Protein AF-A0A2P1H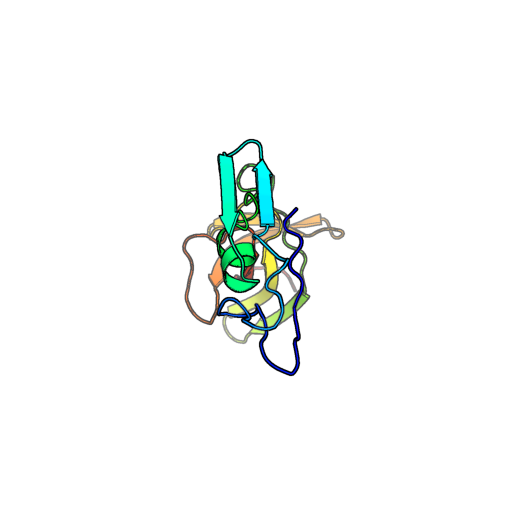6E0-F1 (afdb_monomer_lite)

Radius of gyration: 22.31 Å; chains: 1; bounding box: 43×25×64 Å

Foldseek 3Di:
DWDADADPVVGDQAPDHDPVCPVDPWTWDDDPVGIDTDHHPVSVVVPDDDDDFQAVDDWDWDFPDWDQDPPQGIKTKTFTAHHKDAAQDWDADPDVRDIWGWHFKDAPRDTDRMDTGGGIIIIGTPPDD

Sequence (129 aa):
VPFVPISGWNGDNMLEPSTNMPWYKGW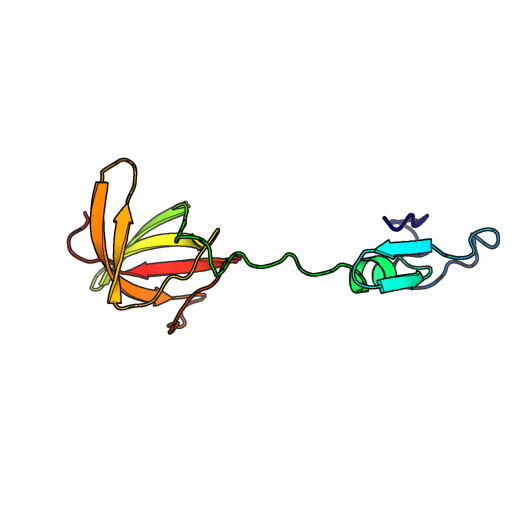YIERKSGKADGKTLLQALDVMEPPSRPLDKPLRLPLQDVYKIGGIGTVPVGRVETGIIKPGMVVTFAPCNLTTEVKSVEMHHEALSEAYPGDNVGFHVKNVS

pLDDT: mean 94.04, std 5.17, range [65.19, 98.31]

Organism: NCBI:txid2116714

InterPro domains:
  IPR004161 Translation elongation factor EFTu-like, domain 2 [PF03144] (73-127)
  IPR009000 Translation protein, beta-barrel domain superfamily [SSF50447] (50-128)
  IPR027417 P-loop containing nucleoside triphosphate hydrolase [G3DSA:3.40.50.300] (1-51)
  IPR050100 Translation factor GTPase superfamily members [PTHR23115] (1-129)

Secondary structure (DSSP, 8-state):
-------TTT-TTTSS--TT-TT---EEEEETTEEEEESSHHHHHHTPPPPPP-TTSPPB--EEEEEEETTTEEEEEEE--BS-B-TT-EEEETTTTEEEEEEEEEETTEE-S-B-TT-EEEEEESS--

Structure (mmCIF, N/CA/C/O backbone):
data_AF-A0A2P1H6E0-F1
#
_entry.id   AF-A0A2P1H6E0-F1
#
loop_
_atom_site.group_PDB
_atom_site.id
_atom_site.type_symbol
_atom_site.label_atom_id
_atom_site.label_alt_id
_atom_site.label_comp_id
_atom_site.label_asym_id
_atom_site.label_entity_id
_atom_site.label_seq_id
_atom_site.pdbx_PDB_ins_code
_atom_site.Cartn_x
_atom_site.Cartn_y
_atom_site.Cartn_z
_atom_site.occupancy
_atom_site.B_iso_or_equiv
_atom_site.auth_seq_id
_atom_site.auth_comp_id
_atom_site.auth_asym_id
_atom_site.auth_atom_id
_atom_site.pdbx_PDB_model_num
ATOM 1 N N . VAL A 1 1 ? -0.937 -3.114 -22.723 1.00 88.81 1 VAL A N 1
ATOM 2 C CA . VAL A 1 1 ? 0.036 -3.760 -21.807 1.00 88.81 1 VAL A CA 1
ATOM 3 C C . VAL A 1 1 ? 1.371 -3.794 -22.532 1.00 88.81 1 VAL A C 1
ATOM 5 O O . VAL A 1 1 ? 1.340 -4.150 -23.706 1.00 88.81 1 VAL A O 1
ATOM 8 N N . PRO A 1 2 ? 2.483 -3.347 -21.924 1.00 93.88 2 PRO A N 1
ATOM 9 C CA . PRO A 1 2 ? 3.785 -3.367 -22.585 1.00 93.88 2 PRO A CA 1
ATOM 10 C C . PRO A 1 2 ? 4.302 -4.809 -22.676 1.00 93.88 2 PRO A C 1
ATOM 12 O O . PRO A 1 2 ? 4.204 -5.563 -21.711 1.00 93.88 2 PRO A O 1
ATOM 15 N N . PHE A 1 3 ? 4.845 -5.190 -23.831 1.00 96.50 3 PHE A N 1
ATOM 16 C CA . PHE A 1 3 ? 5.508 -6.479 -24.035 1.00 96.50 3 PHE A CA 1
ATOM 17 C C . PHE A 1 3 ? 6.998 -6.222 -24.241 1.00 96.50 3 PHE A C 1
ATOM 19 O O . PHE A 1 3 ? 7.380 -5.622 -25.243 1.00 96.50 3 PHE A O 1
ATOM 26 N N . VAL A 1 4 ? 7.824 -6.656 -23.287 1.00 97.81 4 VAL A N 1
ATOM 27 C CA . VAL A 1 4 ? 9.269 -6.394 -23.282 1.00 97.81 4 VAL A CA 1
ATOM 28 C C . VAL A 1 4 ? 10.022 -7.724 -23.354 1.00 97.81 4 VAL A C 1
ATOM 30 O O . VAL A 1 4 ? 9.947 -8.501 -22.402 1.00 97.81 4 VAL A O 1
ATOM 33 N N . PRO A 1 5 ? 10.738 -8.031 -24.451 1.00 97.94 5 PRO A N 1
ATOM 34 C CA . PRO A 1 5 ? 11.638 -9.175 -24.481 1.00 97.94 5 PRO A CA 1
ATOM 35 C C . PRO A 1 5 ? 12.871 -8.856 -23.627 1.00 97.94 5 PRO A C 1
ATOM 37 O O . PRO A 1 5 ? 13.534 -7.846 -23.868 1.00 97.94 5 PRO A O 1
ATOM 40 N N . ILE A 1 6 ? 13.166 -9.698 -22.634 1.00 98.31 6 ILE A N 1
ATOM 41 C CA . ILE A 1 6 ? 14.263 -9.497 -21.675 1.00 98.31 6 ILE A CA 1
ATOM 42 C C . ILE A 1 6 ? 15.139 -10.745 -21.540 1.00 98.31 6 ILE A C 1
ATOM 44 O O . ILE A 1 6 ? 14.682 -11.865 -21.772 1.00 98.31 6 ILE A O 1
ATOM 48 N N . SER A 1 7 ? 16.372 -10.552 -21.070 1.00 97.81 7 SER A N 1
ATOM 49 C CA . SER A 1 7 ? 17.163 -11.602 -20.421 1.00 97.81 7 SER A CA 1
ATOM 50 C C . SER A 1 7 ? 17.399 -11.201 -18.973 1.00 97.81 7 SER A C 1
ATOM 52 O O . SER A 1 7 ? 18.196 -10.308 -18.697 1.00 97.81 7 SER A O 1
ATOM 54 N N . GLY A 1 8 ? 16.721 -11.866 -18.034 1.00 97.00 8 GLY A N 1
ATOM 55 C CA . GLY A 1 8 ? 16.907 -11.588 -16.606 1.00 97.00 8 GLY A CA 1
ATOM 56 C C . GLY A 1 8 ? 18.321 -11.906 -16.107 1.00 97.00 8 GLY A C 1
ATOM 57 O O . GLY A 1 8 ? 18.781 -11.287 -15.157 1.00 97.00 8 GLY A O 1
ATOM 58 N N . TRP A 1 9 ? 19.022 -12.834 -16.768 1.00 97.25 9 TRP A N 1
ATOM 59 C CA . T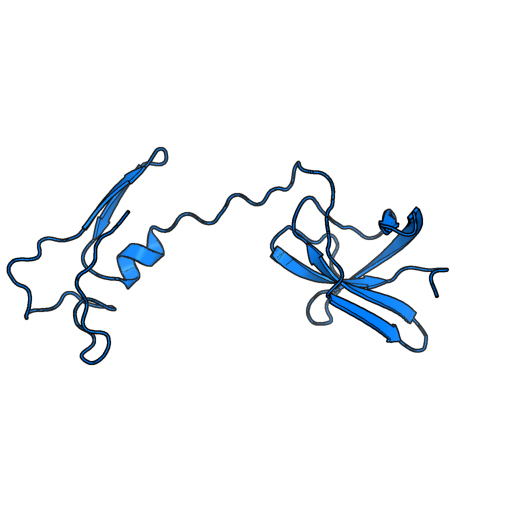RP A 1 9 ? 20.387 -13.222 -16.409 1.00 97.25 9 TRP A CA 1
ATOM 60 C C . TRP A 1 9 ? 21.441 -12.243 -16.941 1.00 97.25 9 TRP A C 1
ATOM 62 O O . TRP A 1 9 ? 22.337 -11.846 -16.205 1.00 97.25 9 TRP A O 1
ATOM 72 N N . ASN A 1 10 ? 21.328 -11.837 -18.210 1.00 97.25 10 ASN A N 1
ATOM 73 C CA . ASN A 1 10 ? 22.319 -10.962 -18.856 1.00 97.25 10 ASN A CA 1
ATOM 74 C C . ASN A 1 10 ? 21.996 -9.467 -18.717 1.00 97.25 10 ASN A C 1
ATOM 76 O O . ASN A 1 10 ? 22.832 -8.631 -19.043 1.00 97.25 10 ASN A O 1
ATOM 80 N N . GLY A 1 11 ? 20.780 -9.118 -18.290 1.00 97.38 11 GLY A N 1
ATOM 81 C CA . GLY A 1 11 ? 20.330 -7.731 -18.163 1.00 97.38 11 GLY A CA 1
ATOM 82 C C . GLY A 1 11 ? 19.762 -7.110 -19.445 1.00 97.38 11 GLY A C 1
ATOM 83 O O . GLY A 1 11 ? 19.415 -5.929 -19.438 1.00 97.38 11 GLY A O 1
ATOM 84 N N . ASP A 1 12 ? 19.624 -7.872 -20.536 1.00 98.19 12 ASP A N 1
ATOM 85 C CA . ASP A 1 12 ? 19.109 -7.360 -21.810 1.00 98.19 12 ASP A CA 1
ATOM 86 C C . ASP A 1 12 ? 17.716 -6.727 -21.646 1.00 98.19 12 ASP A C 1
ATOM 88 O O . ASP A 1 12 ? 16.791 -7.386 -21.164 1.00 98.19 12 ASP A O 1
ATOM 92 N N . ASN A 1 13 ? 17.560 -5.468 -22.082 1.00 97.50 13 ASN A N 1
ATOM 93 C CA . ASN A 1 13 ? 16.328 -4.672 -21.970 1.00 97.50 13 ASN A CA 1
ATOM 94 C C . ASN A 1 13 ? 15.789 -4.514 -20.534 1.00 97.50 13 ASN A C 1
ATOM 96 O O . ASN A 1 13 ? 14.655 -4.070 -20.369 1.00 97.50 13 ASN A O 1
ATOM 100 N N . MET A 1 14 ? 16.560 -4.831 -19.490 1.00 97.75 14 MET A N 1
ATOM 101 C CA . MET A 1 14 ? 16.117 -4.634 -18.105 1.00 97.75 14 MET A CA 1
ATOM 102 C C . MET A 1 14 ? 16.134 -3.145 -17.745 1.00 97.75 14 MET A C 1
ATOM 104 O O . MET A 1 14 ? 15.088 -2.556 -17.468 1.00 97.75 14 MET A O 1
ATOM 108 N N . LEU A 1 15 ? 17.318 -2.533 -17.816 1.00 97.19 15 LEU A N 1
ATOM 109 C CA . LEU A 1 15 ? 17.547 -1.114 -17.518 1.00 97.19 15 LEU A CA 1
ATOM 110 C C . LEU A 1 15 ? 17.882 -0.321 -18.784 1.00 97.19 15 LEU A C 1
ATOM 112 O O . LEU A 1 15 ? 17.361 0.774 -18.982 1.00 97.19 15 LEU A O 1
ATOM 116 N N . GLU A 1 16 ? 18.685 -0.916 -19.670 1.00 96.88 16 GLU A N 1
ATOM 117 C CA . GLU A 1 16 ? 19.177 -0.315 -20.910 1.00 96.88 16 GLU A CA 1
ATOM 118 C C . GLU A 1 16 ? 18.760 -1.149 -22.136 1.00 96.88 16 GLU A C 1
ATOM 120 O O . GLU A 1 16 ? 18.573 -2.366 -22.016 1.00 96.88 16 GLU A O 1
ATOM 125 N N . PRO A 1 17 ? 18.595 -0.535 -23.324 1.00 97.12 17 PRO A N 1
ATOM 126 C CA . PRO A 1 17 ? 18.288 -1.271 -24.545 1.00 97.12 17 PRO A CA 1
ATOM 127 C C . PRO A 1 17 ? 19.396 -2.263 -24.914 1.00 97.12 17 PRO A C 1
ATOM 129 O O . PRO A 1 17 ? 20.569 -1.909 -24.994 1.00 97.12 17 PRO A O 1
ATOM 132 N N . SER A 1 18 ? 19.012 -3.498 -25.213 1.00 97.62 18 SER A N 1
ATOM 133 C CA . SER A 1 18 ? 19.931 -4.540 -25.663 1.00 97.62 18 SER A CA 1
ATOM 134 C C . SER A 1 18 ? 20.379 -4.326 -27.110 1.00 97.62 18 SER A C 1
ATOM 136 O O . SER A 1 18 ? 19.568 -4.058 -28.001 1.00 97.62 18 SER A O 1
ATOM 138 N N . THR A 1 19 ? 21.666 -4.549 -27.371 1.00 97.00 19 THR A N 1
ATOM 139 C CA . THR A 1 19 ? 22.228 -4.639 -28.728 1.00 97.00 19 THR A CA 1
ATOM 140 C C . THR A 1 19 ? 21.959 -5.996 -29.392 1.00 97.00 19 THR A C 1
ATOM 142 O O . THR A 1 19 ? 22.007 -6.092 -30.617 1.00 97.00 19 THR A O 1
ATOM 145 N N . ASN A 1 20 ? 21.600 -7.027 -28.617 1.00 97.38 20 ASN A N 1
ATOM 146 C CA . ASN A 1 20 ? 21.329 -8.389 -29.099 1.00 97.38 20 ASN A CA 1
ATOM 147 C C . ASN A 1 20 ? 19.956 -8.533 -29.779 1.00 97.38 20 ASN A C 1
ATOM 149 O O . ASN A 1 20 ? 19.661 -9.561 -30.387 1.00 97.38 20 ASN A O 1
ATOM 153 N N . MET A 1 21 ? 19.100 -7.510 -29.691 1.00 96.38 21 MET A N 1
ATOM 154 C CA . MET A 1 21 ? 17.738 -7.521 -30.236 1.00 96.38 21 MET A CA 1
ATOM 155 C C . MET A 1 21 ? 17.500 -6.372 -31.234 1.00 96.38 21 MET A C 1
ATOM 157 O O . MET A 1 21 ? 16.605 -5.551 -31.027 1.00 96.38 21 MET A O 1
ATOM 161 N N . PRO A 1 22 ? 18.233 -6.305 -32.365 1.00 95.44 22 PRO A N 1
ATOM 162 C CA . PRO A 1 22 ? 18.100 -5.211 -33.340 1.00 95.44 22 PRO A CA 1
ATOM 163 C C . PRO A 1 22 ? 16.714 -5.150 -34.014 1.00 95.44 22 PRO A C 1
ATOM 165 O O . PRO A 1 22 ? 16.304 -4.106 -34.544 1.00 95.44 22 PRO A O 1
ATOM 168 N N . TRP A 1 23 ? 15.980 -6.267 -33.994 1.00 97.12 23 TRP A N 1
ATOM 169 C CA . TRP A 1 23 ? 14.609 -6.377 -34.493 1.00 97.12 23 TRP A CA 1
ATOM 170 C C . TRP A 1 23 ? 13.594 -5.667 -33.591 1.00 97.12 23 TRP A C 1
ATOM 172 O O . TRP A 1 23 ? 12.572 -5.189 -34.081 1.00 97.12 23 TRP A O 1
ATOM 182 N N . TYR A 1 24 ? 13.872 -5.550 -32.293 1.00 97.62 24 TYR A N 1
ATOM 183 C CA . TYR A 1 24 ? 12.941 -4.983 -31.332 1.00 97.62 24 TYR A CA 1
ATOM 184 C C . TYR A 1 24 ? 12.999 -3.452 -31.356 1.00 97.62 24 TYR A C 1
ATOM 186 O O . TYR A 1 24 ? 14.025 -2.829 -31.073 1.00 97.62 24 TYR A O 1
ATOM 194 N N . LYS A 1 25 ? 11.881 -2.824 -31.734 1.00 97.06 25 LYS A N 1
ATOM 195 C CA . LYS A 1 25 ? 11.788 -1.361 -31.877 1.00 97.06 25 LYS A CA 1
ATOM 196 C C . LYS A 1 25 ? 11.295 -0.651 -30.619 1.00 97.06 25 LYS A C 1
ATOM 198 O O . LYS A 1 25 ? 11.460 0.561 -30.531 1.00 97.06 25 LYS A O 1
ATOM 203 N N . GLY A 1 26 ? 10.806 -1.405 -29.642 1.00 96.75 26 GLY A N 1
ATOM 204 C CA . GLY A 1 26 ? 10.197 -0.892 -28.424 1.00 96.75 26 GLY A CA 1
ATOM 205 C C . GLY A 1 26 ? 8.783 -1.424 -28.237 1.00 96.75 26 GLY A C 1
ATOM 206 O O . GLY A 1 26 ? 8.188 -1.998 -29.152 1.00 96.75 26 GLY A O 1
ATOM 207 N N . TRP A 1 27 ? 8.264 -1.242 -27.034 1.00 97.56 27 TRP A N 1
ATOM 208 C CA . TRP A 1 27 ? 6.869 -1.443 -26.696 1.00 97.56 27 TRP A CA 1
ATOM 209 C C . TRP A 1 27 ? 6.115 -0.119 -26.856 1.00 97.56 27 TRP A C 1
ATOM 211 O O . TRP A 1 27 ? 6.680 0.961 -26.707 1.00 97.56 27 TRP A O 1
ATOM 221 N N . TYR A 1 28 ? 4.819 -0.215 -27.134 1.00 96.50 28 TYR A N 1
ATOM 222 C CA . TYR A 1 28 ? 3.893 0.913 -27.165 1.00 96.50 28 TYR A CA 1
ATOM 223 C C . TYR A 1 28 ? 2.605 0.503 -26.454 1.00 96.50 28 TYR A C 1
ATOM 225 O O . TYR A 1 28 ? 2.141 -0.634 -26.592 1.00 96.50 28 TYR A O 1
ATOM 233 N N . ILE A 1 29 ? 2.024 1.423 -25.690 1.00 94.44 29 ILE A N 1
ATOM 234 C CA . ILE A 1 29 ? 0.736 1.240 -25.028 1.00 94.44 29 ILE A CA 1
ATOM 235 C C . ILE A 1 29 ? -0.151 2.467 -25.208 1.00 94.44 29 ILE A C 1
ATOM 237 O O . ILE A 1 29 ? 0.306 3.607 -25.198 1.00 94.44 29 ILE A O 1
ATOM 241 N N . GLU A 1 30 ? -1.451 2.210 -25.300 1.00 93.44 30 GLU A N 1
ATOM 242 C CA . GLU A 1 30 ? -2.495 3.229 -25.326 1.00 93.44 30 GLU A CA 1
ATOM 243 C C . GLU A 1 30 ? -3.493 2.934 -24.207 1.00 93.44 30 GLU A C 1
ATOM 245 O O . GLU A 1 30 ? -4.014 1.820 -24.094 1.00 93.44 30 GLU A O 1
ATOM 250 N N . ARG A 1 31 ? -3.700 3.919 -23.333 1.00 88.31 31 ARG A N 1
ATOM 251 C CA . ARG A 1 31 ? -4.621 3.871 -22.194 1.00 88.31 31 ARG A CA 1
ATOM 252 C C . ARG A 1 31 ? -5.523 5.102 -22.226 1.00 88.31 31 ARG A C 1
ATOM 254 O O . ARG A 1 31 ? -5.276 6.053 -22.961 1.00 88.31 31 ARG A O 1
ATOM 261 N N . LYS A 1 32 ? -6.558 5.111 -21.382 1.00 86.00 32 LYS A N 1
ATOM 262 C CA . LYS A 1 32 ? -7.460 6.269 -21.239 1.00 86.00 32 LYS A CA 1
ATOM 263 C C . LYS A 1 32 ? -6.734 7.551 -20.805 1.00 86.00 32 LYS A C 1
ATOM 265 O O . LYS A 1 32 ? -7.195 8.638 -21.118 1.00 86.00 32 LYS A O 1
ATOM 270 N N . SER A 1 33 ? -5.632 7.410 -20.080 1.00 85.19 33 SER A N 1
ATOM 271 C CA . SER A 1 33 ? -4.803 8.487 -19.535 1.00 85.19 33 SER A CA 1
ATOM 272 C C . SER A 1 33 ? -3.733 9.012 -20.488 1.00 85.19 33 SER A C 1
ATOM 274 O O . SER A 1 33 ? -3.166 10.069 -20.228 1.00 85.19 33 SER A O 1
ATOM 276 N N . GLY A 1 34 ? -3.442 8.298 -21.579 1.00 90.12 34 GLY A N 1
ATOM 277 C CA . GLY A 1 34 ? -2.417 8.705 -22.529 1.00 90.12 34 GLY A CA 1
ATOM 278 C C . GLY A 1 34 ? -1.770 7.548 -23.281 1.00 90.12 34 GLY A C 1
ATOM 279 O O . GLY A 1 34 ? -2.111 6.372 -23.120 1.00 90.12 34 GLY A O 1
ATOM 280 N N . LYS A 1 35 ? -0.818 7.925 -24.132 1.00 94.62 35 LYS A N 1
ATOM 281 C CA . LYS A 1 35 ? 0.041 7.022 -24.901 1.00 94.62 35 LYS A CA 1
ATOM 282 C C . LYS A 1 35 ? 1.434 7.038 -24.288 1.00 94.62 35 LYS A C 1
ATOM 284 O O . LYS A 1 35 ? 1.887 8.091 -23.848 1.00 94.62 35 LYS A O 1
ATOM 289 N N . ALA A 1 36 ? 2.094 5.889 -24.275 1.00 95.44 36 ALA A N 1
ATOM 290 C CA . ALA A 1 36 ? 3.477 5.777 -23.840 1.00 95.44 36 ALA A CA 1
ATOM 291 C C . ALA A 1 36 ? 4.209 4.710 -24.653 1.00 95.44 36 ALA A C 1
ATOM 293 O O . ALA A 1 36 ? 3.614 3.711 -25.067 1.00 95.44 36 ALA A O 1
ATOM 294 N N . ASP A 1 37 ? 5.506 4.907 -24.832 1.00 96.50 37 ASP A N 1
ATOM 295 C CA . ASP A 1 37 ? 6.406 3.978 -25.496 1.00 96.50 37 ASP A CA 1
ATOM 296 C C . ASP A 1 37 ? 7.760 3.921 -24.783 1.00 96.50 37 ASP A C 1
ATOM 298 O O . ASP A 1 37 ? 8.115 4.792 -23.989 1.00 96.50 37 ASP A O 1
ATOM 302 N N . GLY A 1 38 ? 8.500 2.849 -25.041 1.00 96.81 38 GLY A N 1
ATOM 303 C CA . GLY A 1 38 ? 9.820 2.631 -24.469 1.00 96.81 38 GLY A CA 1
ATOM 304 C C . GLY A 1 38 ? 10.441 1.342 -24.981 1.00 96.81 38 GLY A C 1
ATOM 305 O O . GLY A 1 38 ? 9.887 0.649 -25.830 1.00 96.81 38 GLY A O 1
ATOM 306 N N . LYS A 1 39 ? 11.625 0.999 -24.482 1.00 97.56 39 LYS A N 1
ATOM 307 C CA . LYS A 1 39 ? 12.341 -0.226 -24.859 1.00 97.56 39 LYS A CA 1
ATOM 308 C C . LYS A 1 39 ? 12.588 -1.146 -23.678 1.00 97.56 39 LYS A C 1
ATOM 310 O O . LYS A 1 39 ? 12.567 -2.357 -23.868 1.00 97.56 39 LYS A O 1
ATOM 315 N N . THR A 1 40 ? 12.790 -0.604 -22.484 1.00 98.25 40 THR A N 1
ATOM 316 C CA . THR A 1 40 ? 13.249 -1.395 -21.339 1.00 98.25 40 THR A CA 1
ATOM 317 C C . THR A 1 40 ? 12.115 -1.750 -20.385 1.00 98.25 40 THR A C 1
ATOM 319 O O . THR A 1 40 ? 11.025 -1.169 -20.444 1.00 98.25 40 THR A O 1
ATOM 322 N N . LEU A 1 41 ? 12.365 -2.731 -19.516 1.00 97.81 41 LEU A N 1
ATOM 323 C CA . LEU A 1 41 ? 11.455 -3.126 -18.448 1.00 97.81 41 LEU A CA 1
ATOM 324 C C . LEU A 1 41 ? 11.303 -1.999 -17.427 1.00 97.81 41 LEU A C 1
ATOM 326 O O . LEU A 1 41 ? 10.186 -1.733 -17.001 1.00 97.81 41 LEU A O 1
ATOM 330 N N . LEU A 1 42 ? 12.393 -1.302 -17.087 1.00 97.50 42 LEU A N 1
ATOM 331 C CA . LEU A 1 42 ? 12.335 -0.134 -16.210 1.00 97.50 42 LEU A CA 1
ATOM 332 C C . LEU A 1 42 ? 11.379 0.929 -16.761 1.00 97.50 42 LEU A C 1
ATOM 334 O O . LEU A 1 42 ? 10.447 1.322 -16.070 1.00 97.50 42 LEU A O 1
ATOM 338 N N . GLN A 1 43 ? 11.522 1.293 -18.038 1.00 96.81 43 GLN A N 1
ATOM 339 C CA . GLN A 1 43 ? 10.612 2.248 -18.676 1.00 96.81 43 GLN A CA 1
ATOM 340 C C . GLN A 1 43 ? 9.160 1.747 -18.668 1.00 96.81 43 GLN A C 1
ATOM 342 O O . GLN A 1 43 ? 8.235 2.540 -18.524 1.00 96.81 43 GLN A O 1
ATOM 347 N N . ALA A 1 44 ? 8.938 0.436 -18.825 1.00 95.81 44 ALA A N 1
ATOM 348 C CA . ALA A 1 44 ? 7.599 -0.146 -18.760 1.00 95.81 44 ALA A CA 1
ATOM 349 C C . ALA A 1 44 ? 6.986 -0.060 -17.350 1.00 95.81 44 ALA A C 1
ATOM 351 O O . ALA A 1 44 ? 5.768 0.087 -17.232 1.00 95.81 44 ALA A O 1
ATOM 352 N N . LEU A 1 45 ? 7.810 -0.144 -16.299 1.00 95.06 45 LEU A N 1
ATOM 353 C CA . LEU A 1 45 ? 7.402 0.040 -14.906 1.00 95.06 45 LEU A CA 1
ATOM 354 C C . LEU A 1 45 ? 7.150 1.517 -14.575 1.00 95.06 45 LEU A C 1
ATOM 356 O O . LEU A 1 45 ? 6.162 1.807 -13.910 1.00 95.06 45 LEU A O 1
ATOM 360 N N . ASP A 1 46 ? 7.963 2.442 -15.089 1.00 93.38 46 ASP A N 1
ATOM 361 C CA . ASP A 1 46 ? 7.806 3.887 -14.852 1.00 93.38 46 ASP A CA 1
ATOM 362 C C . ASP A 1 46 ? 6.483 4.440 -15.401 1.00 93.38 46 ASP A C 1
ATOM 364 O O . ASP A 1 46 ? 5.919 5.390 -14.860 1.00 93.38 46 ASP A O 1
ATOM 368 N N . VAL A 1 47 ? 5.947 3.825 -16.459 1.00 92.56 47 VAL A N 1
ATOM 369 C CA . VAL A 1 47 ? 4.641 4.191 -17.037 1.00 92.56 47 VAL A CA 1
ATOM 370 C C . VAL A 1 47 ? 3.469 3.423 -16.419 1.00 92.56 47 VAL A C 1
ATOM 372 O O . VAL A 1 47 ? 2.325 3.517 -16.889 1.00 92.56 47 VAL A O 1
ATOM 375 N N . MET A 1 48 ? 3.715 2.604 -15.393 1.00 88.38 48 MET A N 1
ATOM 376 C CA . MET A 1 48 ? 2.634 1.999 -14.626 1.00 88.38 48 MET A CA 1
ATOM 377 C C . MET A 1 48 ? 1.925 3.079 -13.828 1.00 88.38 48 MET A C 1
ATOM 379 O O . MET A 1 48 ? 2.524 3.824 -13.060 1.00 88.38 48 MET A O 1
ATOM 383 N N . GLU A 1 49 ? 0.613 3.153 -14.010 1.00 85.56 49 GLU A N 1
ATOM 384 C CA . GLU A 1 49 ? -0.185 4.091 -13.242 1.00 85.56 49 GLU A CA 1
ATOM 385 C C . GLU A 1 49 ? -0.393 3.522 -11.843 1.00 85.56 49 GLU A C 1
ATOM 387 O O . GLU A 1 49 ? -0.780 2.352 -11.716 1.00 85.56 49 GLU A O 1
ATOM 392 N N . PRO A 1 50 ? -0.156 4.321 -10.790 1.00 83.31 50 PRO A N 1
ATOM 393 C CA . PRO A 1 50 ? -0.465 3.884 -9.446 1.00 83.31 50 PRO A CA 1
ATOM 394 C C . PRO A 1 50 ? -1.966 3.565 -9.360 1.00 83.31 50 PRO A C 1
ATOM 396 O O . PRO A 1 50 ? -2.789 4.284 -9.939 1.00 83.31 50 PRO A O 1
ATOM 399 N N . PRO A 1 51 ? -2.354 2.491 -8.652 1.00 82.25 51 PRO A N 1
ATOM 400 C CA . PRO A 1 51 ? -3.760 2.168 -8.482 1.00 82.25 51 PRO A CA 1
ATOM 401 C C . PRO A 1 51 ? -4.478 3.323 -7.778 1.00 82.25 51 PRO A C 1
ATOM 403 O O . PRO A 1 51 ? -3.948 3.935 -6.847 1.00 82.25 51 PRO A O 1
ATOM 406 N N . SER A 1 52 ? -5.709 3.608 -8.207 1.00 83.50 52 SER A N 1
ATOM 407 C CA . SER A 1 52 ? -6.557 4.577 -7.515 1.00 83.50 52 SER A CA 1
ATOM 408 C C . SER A 1 52 ? -6.808 4.093 -6.087 1.00 83.50 52 SER A C 1
ATOM 410 O O . SER A 1 52 ? -7.327 2.993 -5.879 1.00 83.50 52 SER A O 1
ATOM 412 N N . ARG A 1 53 ? -6.422 4.909 -5.101 1.00 86.31 53 ARG A N 1
ATOM 413 C CA . ARG A 1 53 ? -6.676 4.615 -3.690 1.00 86.31 53 ARG A CA 1
ATOM 414 C C . ARG A 1 53 ? -8.161 4.858 -3.402 1.00 86.31 53 ARG A C 1
ATOM 416 O O . ARG A 1 53 ? -8.635 5.971 -3.623 1.00 86.31 53 ARG A O 1
ATOM 423 N N . PRO A 1 54 ? -8.915 3.856 -2.921 1.00 91.00 54 PRO A N 1
ATOM 424 C CA . PRO A 1 54 ? -10.352 3.984 -2.688 1.00 91.00 54 PRO A CA 1
ATOM 425 C C . PRO A 1 54 ? -10.660 4.766 -1.397 1.00 91.00 54 PRO A C 1
ATOM 427 O O . PRO A 1 54 ? -11.108 4.185 -0.407 1.00 91.00 54 PRO A O 1
ATOM 430 N N . LEU A 1 55 ? -10.420 6.079 -1.417 1.00 91.81 55 LEU A N 1
ATOM 431 C CA . LEU A 1 55 ? -10.619 6.992 -0.282 1.00 91.81 55 LEU A CA 1
ATOM 432 C C . LEU A 1 55 ? -12.096 7.227 0.045 1.00 91.81 55 LEU A C 1
ATOM 434 O O . LEU A 1 55 ? -12.471 7.240 1.212 1.00 91.81 55 LEU A O 1
ATOM 438 N N . ASP A 1 56 ? -12.935 7.341 -0.984 1.00 92.19 56 ASP A N 1
ATOM 439 C CA . ASP A 1 56 ? -14.362 7.663 -0.835 1.00 92.19 56 ASP A CA 1
ATOM 440 C C . ASP A 1 56 ? -15.219 6.453 -0.431 1.00 92.19 56 ASP A C 1
ATOM 442 O O . ASP A 1 56 ? -16.430 6.559 -0.226 1.00 92.19 56 ASP A O 1
ATOM 446 N N . LYS A 1 57 ? -14.611 5.265 -0.346 1.00 94.62 57 LYS A N 1
ATOM 447 C CA . LYS A 1 57 ? -15.299 4.050 0.095 1.00 94.62 57 LYS A CA 1
ATOM 448 C C . LYS A 1 57 ? -15.323 3.980 1.629 1.00 94.62 57 LYS A C 1
ATOM 450 O O . LYS A 1 57 ? -14.420 4.496 2.279 1.00 94.62 57 LYS A O 1
ATOM 455 N N . PRO A 1 58 ? -16.304 3.288 2.234 1.00 97.00 58 PRO A N 1
ATOM 456 C CA . PRO A 1 58 ? -16.312 3.060 3.677 1.00 97.00 58 PRO A CA 1
ATOM 457 C C . PRO A 1 58 ? -15.033 2.372 4.172 1.00 97.00 58 PRO A C 1
ATOM 459 O O . PRO A 1 58 ? -14.460 1.546 3.458 1.00 97.00 58 PRO A O 1
ATOM 462 N N . LEU A 1 59 ? -14.632 2.655 5.416 1.00 97.81 59 LEU A N 1
ATOM 463 C CA . LEU A 1 59 ? -13.454 2.042 6.033 1.00 97.81 59 LEU A CA 1
ATOM 464 C C . LEU A 1 59 ? -13.559 0.508 6.038 1.00 97.81 59 LEU A C 1
ATOM 466 O O . LEU A 1 59 ? -14.538 -0.056 6.541 1.00 97.81 59 LEU A O 1
ATOM 470 N N . ARG A 1 60 ? -12.541 -0.171 5.506 1.00 97.94 60 ARG A N 1
ATOM 471 C CA . ARG A 1 60 ? -12.308 -1.611 5.683 1.00 97.94 60 ARG A CA 1
ATOM 472 C C . ARG A 1 60 ? -10.836 -1.833 5.999 1.00 97.94 60 ARG A C 1
ATOM 474 O O . ARG A 1 60 ? -9.971 -1.444 5.220 1.00 97.94 60 ARG A O 1
ATOM 481 N N . LEU A 1 61 ? -10.582 -2.450 7.148 1.00 98.12 61 LEU A N 1
ATOM 482 C CA . LEU A 1 61 ? -9.245 -2.701 7.678 1.00 98.12 61 LEU A CA 1
ATOM 483 C C . LEU A 1 61 ? -9.224 -4.125 8.260 1.00 98.12 61 LEU A C 1
ATOM 485 O O . LEU A 1 61 ? -9.624 -4.320 9.410 1.00 98.12 61 LEU A O 1
ATOM 489 N N . PRO A 1 62 ? -8.856 -5.143 7.460 1.00 97.88 62 PRO A N 1
ATOM 490 C CA . PRO A 1 62 ? -8.677 -6.504 7.948 1.00 97.88 62 PRO A CA 1
ATOM 491 C C . PRO A 1 62 ? -7.547 -6.563 8.978 1.00 97.88 62 PRO A C 1
ATOM 493 O O . PRO A 1 62 ? -6.446 -6.066 8.732 1.00 97.88 62 PRO A O 1
ATOM 496 N N . LEU A 1 63 ? -7.822 -7.182 10.125 1.00 96.88 63 LEU A N 1
ATOM 497 C CA . LEU A 1 63 ? -6.826 -7.357 11.176 1.00 96.88 63 LEU A CA 1
ATOM 498 C C . LEU A 1 63 ? -5.871 -8.488 10.799 1.00 96.88 63 LEU A C 1
ATOM 500 O O . LEU A 1 63 ? -6.315 -9.579 10.444 1.00 96.88 63 LEU A O 1
ATOM 504 N N . GLN A 1 64 ? -4.576 -8.211 10.885 1.00 96.75 64 GLN A N 1
ATOM 505 C CA . GLN A 1 64 ? -3.512 -9.201 10.744 1.00 96.75 64 GLN A CA 1
ATOM 506 C C . GLN A 1 64 ? -3.183 -9.799 12.109 1.00 96.75 64 GLN A C 1
ATOM 508 O O . GLN A 1 64 ? -3.225 -11.011 12.267 1.00 96.75 64 GLN A O 1
ATOM 513 N N . ASP A 1 65 ? -2.955 -8.933 13.097 1.00 95.44 65 ASP A N 1
ATOM 514 C CA . ASP A 1 65 ? -2.616 -9.309 14.466 1.00 95.44 65 ASP A CA 1
ATOM 515 C C . ASP A 1 65 ? -3.289 -8.373 15.473 1.00 95.44 65 ASP A C 1
ATOM 517 O O . ASP A 1 65 ? -3.724 -7.264 15.145 1.00 95.44 65 ASP A O 1
ATOM 521 N N . VAL A 1 66 ? -3.348 -8.810 16.732 1.00 94.44 66 VAL A N 1
ATOM 522 C CA . VAL A 1 66 ? -3.810 -7.994 17.858 1.00 94.44 66 VAL A CA 1
ATOM 523 C C . VAL A 1 66 ? -2.830 -8.132 19.015 1.00 94.44 66 VAL A C 1
ATOM 525 O O . VAL A 1 66 ? -2.595 -9.231 19.513 1.00 94.44 66 VAL A O 1
ATOM 528 N N . TYR A 1 67 ? -2.295 -7.003 19.475 1.00 92.62 67 TYR A N 1
ATOM 529 C CA . TYR A 1 67 ? -1.337 -6.944 20.574 1.00 92.62 67 TYR A CA 1
ATOM 530 C C . TYR A 1 67 ? -1.966 -6.339 21.833 1.00 92.62 67 TYR A C 1
ATOM 532 O O . TYR A 1 67 ? -2.830 -5.464 21.760 1.00 92.62 67 TYR A O 1
ATOM 540 N N . LYS A 1 68 ? -1.498 -6.781 23.007 1.00 91.00 68 LYS A N 1
ATOM 541 C CA . LYS A 1 68 ? -1.763 -6.131 24.300 1.00 91.00 68 LYS A CA 1
ATOM 542 C C . LYS A 1 68 ? -0.479 -5.473 24.783 1.00 91.00 68 LYS A C 1
ATOM 544 O O . LYS A 1 68 ? 0.451 -6.162 25.193 1.00 91.00 68 LYS A O 1
ATOM 549 N N . ILE A 1 69 ? -0.428 -4.147 24.721 1.00 88.19 69 ILE A N 1
ATOM 550 C CA . ILE A 1 69 ? 0.747 -3.368 25.113 1.00 88.19 69 ILE A CA 1
ATOM 551 C C . ILE A 1 69 ? 0.500 -2.783 26.504 1.00 88.1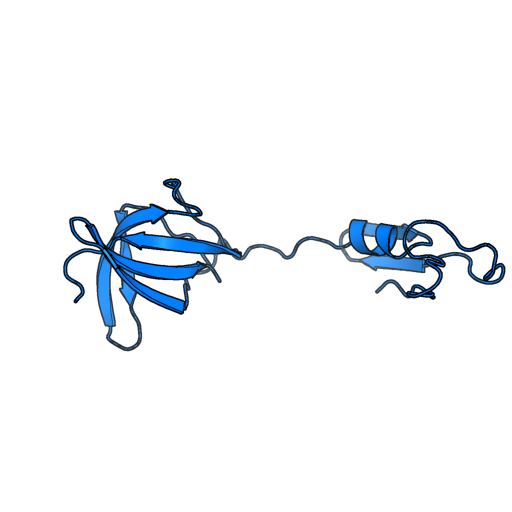9 69 ILE A C 1
ATOM 553 O O . ILE A 1 69 ? -0.481 -2.068 26.725 1.00 88.19 69 ILE A O 1
ATOM 557 N N . GLY A 1 70 ? 1.385 -3.093 27.455 1.00 89.06 70 GLY A N 1
ATOM 558 C CA . GLY A 1 70 ? 1.296 -2.586 28.825 1.00 89.06 70 GLY A CA 1
ATOM 559 C C . GLY A 1 70 ? 1.257 -1.055 28.857 1.00 89.06 70 GLY A C 1
ATOM 560 O O . GLY A 1 70 ? 2.082 -0.399 28.232 1.00 89.06 70 GLY A O 1
ATOM 561 N N . GLY A 1 71 ? 0.277 -0.482 29.557 1.00 85.94 71 GLY A N 1
ATOM 562 C CA . GLY A 1 71 ? 0.084 0.971 29.661 1.00 85.94 71 GLY A CA 1
ATOM 563 C C . GLY A 1 71 ? -0.695 1.620 28.508 1.00 85.94 71 GLY A C 1
ATOM 564 O O . GLY A 1 71 ? -1.255 2.694 28.710 1.00 85.94 71 GLY A O 1
ATOM 565 N N . ILE A 1 72 ? -0.801 0.967 27.345 1.00 86.38 72 ILE A N 1
ATOM 566 C CA . ILE A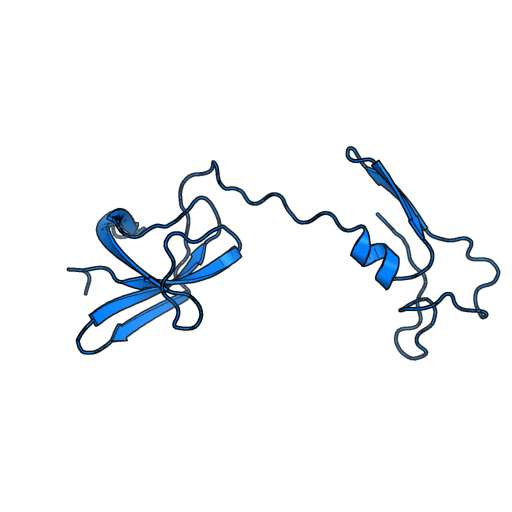 1 72 ? -1.615 1.444 26.214 1.00 86.38 72 ILE A CA 1
ATOM 567 C C . ILE A 1 72 ? -2.958 0.714 26.206 1.00 86.38 72 ILE A C 1
ATOM 569 O O . ILE A 1 72 ? -4.000 1.351 26.310 1.00 86.38 72 ILE A O 1
ATOM 573 N N . GLY A 1 73 ? -2.936 -0.619 26.168 1.00 88.81 73 GLY A N 1
ATOM 574 C CA . GLY A 1 73 ? -4.127 -1.453 26.029 1.00 88.81 73 GLY A CA 1
ATOM 575 C C . GLY A 1 73 ? -4.070 -2.316 24.773 1.00 88.81 73 GLY A C 1
ATOM 576 O O . GLY A 1 73 ? -3.017 -2.857 24.429 1.00 88.81 73 GLY A O 1
ATOM 577 N N . THR A 1 74 ? -5.214 -2.476 24.111 1.00 94.19 74 THR A N 1
ATOM 578 C CA . THR A 1 74 ? -5.363 -3.333 22.929 1.00 94.19 74 THR A CA 1
ATOM 579 C C . THR A 1 74 ? -5.038 -2.553 21.659 1.00 94.19 74 THR A C 1
ATOM 581 O O . THR A 1 74 ? -5.621 -1.496 21.402 1.00 94.19 74 THR A O 1
ATOM 584 N N . VAL A 1 75 ? -4.122 -3.091 20.855 1.00 95.06 75 VAL A N 1
ATOM 585 C CA . VAL A 1 75 ? -3.651 -2.492 19.601 1.00 95.06 75 VAL A CA 1
ATOM 586 C C . VAL A 1 75 ? -3.785 -3.514 18.471 1.00 95.06 75 VAL A C 1
ATOM 588 O O . VAL A 1 75 ? -2.911 -4.372 18.308 1.00 95.06 75 VAL A O 1
ATOM 591 N N . PRO A 1 76 ? -4.886 -3.477 17.702 1.00 96.06 76 PRO A N 1
ATOM 592 C CA . PRO A 1 76 ? -4.987 -4.212 16.453 1.00 96.06 76 PRO A CA 1
ATOM 593 C C . PRO A 1 76 ? -4.061 -3.621 15.388 1.00 96.06 76 PRO A C 1
ATOM 595 O O . PRO A 1 76 ? -3.847 -2.407 15.336 1.00 96.06 76 PRO A O 1
ATOM 598 N N . VAL A 1 77 ? -3.537 -4.490 14.529 1.00 96.62 77 VAL A N 1
ATOM 599 C CA . VAL A 1 77 ? -2.660 -4.137 13.412 1.00 96.62 77 VAL A CA 1
ATOM 600 C C . VAL A 1 77 ? -3.248 -4.692 12.126 1.00 96.62 77 VAL A C 1
ATOM 602 O O . VAL A 1 77 ? -3.730 -5.825 12.089 1.00 96.62 77 VAL A O 1
ATOM 605 N N . GLY A 1 78 ? -3.209 -3.905 11.057 1.00 97.62 78 GLY A N 1
ATOM 606 C CA . GLY A 1 78 ? -3.664 -4.359 9.753 1.00 97.62 78 GLY A CA 1
ATOM 607 C C . GLY A 1 78 ? -3.421 -3.347 8.649 1.00 97.62 78 GLY A C 1
ATOM 608 O O . GLY A 1 78 ? -2.892 -2.257 8.872 1.00 97.62 78 GLY A O 1
ATOM 609 N N . ARG A 1 79 ? -3.824 -3.729 7.438 1.00 97.44 79 ARG A N 1
ATOM 610 C CA . ARG A 1 79 ? -3.752 -2.869 6.260 1.00 97.44 79 ARG A CA 1
ATOM 611 C C . ARG A 1 79 ? -5.090 -2.187 6.033 1.00 97.44 79 ARG A C 1
ATOM 613 O O . ARG A 1 79 ? -6.131 -2.843 6.042 1.00 97.44 79 ARG A O 1
ATOM 620 N N . VAL A 1 80 ? -5.071 -0.883 5.790 1.00 96.94 80 VAL A N 1
ATOM 621 C CA . VAL A 1 80 ? -6.263 -0.177 5.310 1.00 96.94 80 VAL A CA 1
ATOM 622 C C . VAL A 1 80 ? -6.494 -0.584 3.855 1.00 96.94 80 VAL A C 1
ATOM 624 O O . VAL A 1 80 ? -5.643 -0.344 3.002 1.00 96.94 80 VAL A O 1
ATOM 627 N N . GLU A 1 81 ? -7.632 -1.203 3.556 1.00 96.06 81 GLU A N 1
ATOM 628 C CA . GLU A 1 81 ? -7.983 -1.623 2.190 1.00 96.06 81 GLU A CA 1
ATOM 629 C C . GLU A 1 81 ? -8.857 -0.579 1.490 1.00 96.06 81 GLU A C 1
ATOM 631 O O . GLU A 1 81 ? -8.691 -0.296 0.303 1.00 96.06 81 GLU A O 1
ATOM 636 N N . THR A 1 82 ? -9.788 0.030 2.227 1.00 97.12 82 THR A N 1
ATOM 637 C CA . THR A 1 82 ? -10.661 1.101 1.729 1.00 97.12 82 THR A CA 1
ATOM 638 C C . THR A 1 82 ? -10.953 2.128 2.810 1.00 97.12 82 THR A C 1
ATOM 640 O O . THR A 1 82 ? -10.926 1.795 3.993 1.00 97.12 82 THR A O 1
ATOM 643 N N . GLY A 1 83 ? -11.289 3.353 2.400 1.00 96.88 83 GLY A N 1
ATOM 644 C CA . GLY A 1 83 ? -11.600 4.457 3.304 1.00 96.88 83 GLY A CA 1
ATOM 645 C C . GLY A 1 83 ? -10.380 4.996 4.040 1.00 96.88 83 GLY A C 1
ATOM 646 O O . GLY A 1 83 ? -9.242 4.767 3.641 1.00 96.88 83 GLY A O 1
ATOM 647 N N . ILE A 1 84 ? -10.636 5.739 5.113 1.00 97.06 84 ILE A N 1
ATOM 648 C CA . ILE A 1 84 ? -9.614 6.399 5.930 1.00 97.06 84 ILE A CA 1
ATOM 649 C C . ILE A 1 84 ? -9.879 6.047 7.393 1.00 97.06 84 ILE A C 1
ATOM 651 O O . ILE A 1 84 ? -11.038 5.969 7.807 1.00 97.06 84 ILE A O 1
ATOM 655 N N . ILE A 1 85 ? -8.818 5.838 8.173 1.00 97.56 85 ILE A N 1
ATOM 656 C CA . ILE A 1 85 ? -8.892 5.717 9.634 1.00 97.56 85 ILE A CA 1
ATOM 657 C C . ILE A 1 85 ? -8.179 6.903 10.281 1.00 97.56 85 ILE A C 1
ATOM 659 O O . ILE A 1 85 ? -7.088 7.283 9.862 1.00 97.56 85 ILE A O 1
ATOM 663 N N . LYS A 1 86 ? -8.803 7.502 11.297 1.00 97.06 86 LYS A N 1
ATOM 664 C CA . LYS A 1 86 ? -8.273 8.645 12.049 1.00 97.06 86 LYS A CA 1
ATOM 665 C C . LYS A 1 86 ? -8.516 8.450 13.543 1.00 97.06 86 LYS A C 1
ATOM 667 O O . LYS A 1 86 ? -9.530 7.844 13.911 1.00 97.06 86 LYS A O 1
ATOM 672 N N . PRO A 1 87 ? -7.658 9.004 14.412 1.00 97.06 87 PRO A N 1
ATOM 673 C CA . PRO A 1 87 ? -7.995 9.173 15.818 1.00 97.06 87 PRO A CA 1
ATOM 674 C C . PRO A 1 87 ? -9.351 9.882 15.987 1.00 97.06 87 PRO A C 1
ATOM 676 O O . PRO A 1 87 ? -9.689 10.794 15.233 1.00 97.06 87 PRO A O 1
ATOM 679 N N . GLY A 1 88 ? -10.144 9.443 16.962 1.00 96.25 88 GLY A N 1
ATOM 680 C CA . GLY A 1 88 ? -11.492 9.940 17.247 1.00 96.25 88 GLY A CA 1
ATOM 681 C C . GLY A 1 88 ? -12.611 9.265 16.446 1.00 96.25 88 GLY A C 1
ATOM 682 O O . GLY A 1 88 ? -13.783 9.458 16.765 1.00 96.25 88 GLY A O 1
ATOM 683 N N . MET A 1 89 ? -12.296 8.448 15.435 1.00 97.12 89 MET A N 1
ATOM 684 C CA . MET A 1 89 ? -13.323 7.685 14.723 1.00 97.12 89 MET A CA 1
ATOM 685 C C . MET A 1 89 ? -13.916 6.593 15.609 1.00 97.12 89 MET A C 1
ATOM 687 O O . MET A 1 89 ? -13.197 5.856 16.282 1.00 97.12 89 MET A O 1
ATOM 691 N N . VAL A 1 90 ? -15.237 6.440 15.546 1.00 96.62 90 VAL A N 1
ATOM 692 C CA . VAL A 1 90 ? -15.939 5.287 16.109 1.00 96.62 90 VAL A CA 1
ATOM 693 C C . VAL A 1 90 ? -15.984 4.191 15.046 1.00 96.62 90 VAL A C 1
ATOM 695 O O . VAL A 1 90 ? -16.537 4.391 13.966 1.00 96.62 90 VAL A O 1
ATOM 698 N N . VAL A 1 91 ? -15.370 3.048 15.341 1.00 96.50 91 VAL A N 1
ATOM 699 C CA . VAL A 1 91 ? -15.232 1.905 14.432 1.00 96.50 91 VAL A CA 1
ATOM 700 C C . VAL A 1 91 ? -15.948 0.682 14.984 1.00 96.50 91 VAL A C 1
ATOM 702 O O . VAL A 1 91 ? -16.054 0.507 16.199 1.00 96.50 91 VAL A O 1
ATOM 705 N N . THR A 1 92 ? -16.404 -0.185 14.083 1.00 97.06 92 THR A N 1
ATOM 706 C CA . THR A 1 92 ? -17.066 -1.446 14.426 1.00 97.06 92 THR A CA 1
ATOM 707 C C . THR A 1 92 ? -16.251 -2.625 13.906 1.00 97.06 92 THR A C 1
ATOM 709 O O . THR A 1 92 ? -15.934 -2.694 12.718 1.00 97.06 92 THR A O 1
ATOM 712 N N . PHE A 1 93 ? -15.945 -3.571 14.789 1.00 96.19 93 PHE A N 1
ATOM 713 C CA . PHE A 1 93 ? -15.280 -4.824 14.459 1.00 96.19 93 PHE A CA 1
ATOM 714 C C . PHE A 1 93 ? -16.311 -5.889 14.090 1.00 96.19 93 PHE A C 1
ATOM 716 O O . PHE A 1 93 ? -17.205 -6.215 14.871 1.00 96.19 93 PHE A O 1
ATOM 723 N N . ALA A 1 94 ? -16.167 -6.453 12.895 1.00 96.06 94 ALA A N 1
ATOM 724 C CA . ALA A 1 94 ? -16.918 -7.620 12.450 1.00 96.06 94 ALA A CA 1
ATOM 725 C C . ALA A 1 94 ? -16.100 -8.906 12.699 1.00 96.06 94 ALA A C 1
ATOM 727 O O . ALA A 1 94 ? -14.871 -8.847 12.687 1.00 96.06 94 ALA A O 1
ATOM 728 N N . PRO A 1 95 ? -16.744 -10.072 12.894 1.00 96.06 95 PRO A N 1
ATOM 729 C CA . PRO A 1 95 ? -18.193 -10.292 12.930 1.00 96.06 95 PRO A CA 1
ATOM 730 C C . PRO A 1 95 ? -18.831 -10.054 14.312 1.00 96.06 95 PRO A C 1
ATOM 732 O O . PRO A 1 95 ? -20.043 -10.180 14.445 1.00 96.06 95 PRO A O 1
ATOM 735 N N . CYS A 1 96 ? -18.049 -9.721 15.344 1.00 93.69 96 CYS A N 1
ATOM 736 C CA . CYS A 1 96 ? -18.535 -9.593 16.724 1.00 93.69 96 CYS A CA 1
ATOM 737 C C . CYS A 1 96 ? -19.415 -8.356 16.987 1.00 93.69 96 CYS A C 1
ATOM 739 O O . CYS A 1 96 ? -19.991 -8.249 18.067 1.00 93.69 96 CYS A O 1
ATOM 741 N N . ASN A 1 97 ? -19.534 -7.441 16.020 1.00 93.75 97 ASN A N 1
ATOM 742 C CA . ASN A 1 97 ? -20.301 -6.193 16.101 1.00 93.75 97 ASN A CA 1
ATOM 743 C C . ASN A 1 97 ? -19.915 -5.303 17.295 1.00 93.75 97 ASN A C 1
ATOM 745 O O . ASN A 1 97 ? -20.728 -4.536 17.812 1.00 93.75 97 ASN A O 1
ATOM 749 N N . LEU A 1 98 ? -18.653 -5.372 17.718 1.00 93.81 98 LEU A N 1
ATOM 750 C CA . LEU A 1 98 ? -18.129 -4.549 18.799 1.00 93.81 98 LEU A CA 1
ATOM 751 C C . LEU A 1 98 ? -17.778 -3.160 18.275 1.00 93.81 98 LEU A C 1
ATOM 753 O O . LEU A 1 98 ? -17.035 -3.043 17.305 1.00 93.81 98 LEU A O 1
ATOM 757 N N . THR A 1 99 ? -18.275 -2.111 18.927 1.00 95.38 99 THR A N 1
ATOM 758 C CA . THR A 1 99 ? -18.032 -0.722 18.516 1.00 95.38 99 THR A CA 1
ATOM 759 C C . THR A 1 99 ? -17.214 0.024 19.562 1.00 95.38 99 THR A C 1
ATOM 761 O O . THR A 1 99 ? -17.516 -0.043 20.750 1.00 95.38 99 THR A O 1
ATOM 764 N N . THR A 1 100 ? -16.179 0.736 19.123 1.00 95.69 100 THR A N 1
ATOM 765 C CA . THR A 1 100 ? -15.277 1.500 19.994 1.00 95.69 100 THR A CA 1
ATOM 766 C C . THR A 1 100 ? -14.680 2.693 19.259 1.00 95.69 100 THR A C 1
ATOM 768 O O . THR A 1 100 ? -14.628 2.734 18.035 1.00 95.69 100 THR A O 1
ATOM 771 N N . GLU A 1 101 ? -14.191 3.663 20.018 1.00 95.81 101 GLU A N 1
ATOM 772 C CA . GLU A 1 101 ? -13.432 4.795 19.505 1.00 95.81 101 GLU A CA 1
ATOM 773 C C . GLU A 1 101 ? -11.947 4.434 19.320 1.00 95.81 101 GLU A C 1
ATOM 775 O O . GLU A 1 101 ? -11.338 3.794 20.187 1.00 95.81 101 GLU A O 1
ATOM 780 N N . VAL A 1 102 ? -11.365 4.878 18.207 1.00 96.50 102 VAL A N 1
ATOM 781 C CA . VAL A 1 102 ? -9.927 4.827 17.916 1.00 96.50 102 VAL A CA 1
ATOM 782 C C . VAL A 1 102 ? -9.237 5.992 18.622 1.00 96.50 102 VAL A C 1
ATOM 784 O O . VAL A 1 102 ? -9.597 7.145 18.407 1.00 96.50 102 VAL A O 1
ATOM 787 N N . LYS A 1 103 ? -8.234 5.723 19.460 1.00 95.50 103 LYS A N 1
ATOM 788 C CA . LYS A 1 103 ? -7.529 6.755 20.242 1.00 95.50 103 LYS A CA 1
ATOM 789 C C . LYS A 1 103 ? -6.259 7.264 19.584 1.00 95.50 103 LYS A C 1
ATOM 791 O O . LYS A 1 103 ? -5.984 8.456 19.659 1.00 95.50 103 LYS A O 1
ATOM 796 N N . SER A 1 104 ? -5.514 6.384 18.938 1.00 95.25 104 SER A N 1
ATOM 797 C CA . SER A 1 104 ? -4.347 6.740 18.136 1.00 95.25 104 SER A CA 1
ATOM 798 C C . SER A 1 104 ? -4.232 5.792 16.952 1.00 95.25 104 SER A C 1
ATOM 800 O O . SER A 1 104 ? -4.757 4.676 16.989 1.00 95.25 104 SER A O 1
ATOM 802 N N . VAL A 1 105 ? -3.566 6.262 15.904 1.00 96.94 105 VAL A N 1
ATOM 803 C CA . VAL A 1 105 ? -3.175 5.477 14.734 1.00 96.94 105 VAL A CA 1
ATOM 804 C C . VAL A 1 105 ? -1.679 5.691 14.556 1.00 96.94 105 VAL A C 1
ATOM 806 O O . VAL A 1 105 ? -1.212 6.825 14.636 1.00 96.94 105 VAL A O 1
ATOM 809 N N . GLU A 1 106 ? -0.934 4.613 14.354 1.00 94.94 106 GLU A N 1
ATOM 810 C CA . GLU A 1 106 ? 0.523 4.619 14.278 1.00 94.94 106 GLU A CA 1
ATOM 811 C C . GLU A 1 106 ? 1.009 3.759 13.109 1.00 94.94 106 GLU A C 1
ATOM 813 O O . GLU A 1 106 ? 0.474 2.680 12.840 1.00 94.94 106 GLU A O 1
ATOM 818 N N . MET A 1 107 ? 2.062 4.217 12.434 1.00 94.06 107 MET A N 1
ATOM 819 C CA . MET A 1 107 ? 2.776 3.471 11.399 1.00 94.06 107 MET A CA 1
ATOM 820 C C . MET A 1 107 ? 4.272 3.598 11.660 1.00 94.06 107 MET A C 1
ATOM 822 O O . MET A 1 107 ? 4.770 4.702 11.842 1.00 94.06 107 MET A O 1
ATOM 826 N N . HIS A 1 108 ? 4.994 2.476 11.706 1.00 88.44 108 HIS A N 1
ATOM 827 C CA . HIS A 1 108 ? 6.441 2.464 11.975 1.00 88.44 108 HIS A CA 1
ATOM 828 C C . HIS A 1 108 ? 6.869 3.260 13.231 1.00 88.44 108 HIS A C 1
ATOM 830 O O . HIS A 1 108 ? 7.927 3.878 13.238 1.00 88.44 108 HIS A O 1
ATOM 836 N N . HIS A 1 109 ? 6.068 3.203 14.305 1.00 83.62 109 HIS A N 1
ATOM 837 C CA . HIS A 1 109 ? 6.275 3.926 15.575 1.00 83.62 109 HIS A CA 1
ATOM 838 C C . HIS A 1 109 ? 6.101 5.452 15.516 1.00 83.62 109 HIS A C 1
ATOM 840 O O . HIS A 1 109 ? 6.451 6.144 16.471 1.00 83.62 109 HIS A O 1
ATOM 846 N N . GLU A 1 110 ? 5.515 5.978 14.443 1.00 91.62 110 GLU A N 1
ATOM 847 C CA . GLU A 1 110 ? 5.126 7.382 14.342 1.00 91.62 110 GLU A CA 1
ATOM 848 C C . GLU A 1 110 ? 3.604 7.526 14.372 1.00 91.62 110 GLU A C 1
ATOM 850 O O . GLU A 1 110 ? 2.874 6.753 13.747 1.00 91.62 110 GLU A O 1
ATOM 855 N N . ALA A 1 111 ? 3.120 8.527 15.108 1.00 93.31 111 ALA A N 1
ATOM 856 C CA . ALA A 1 111 ? 1.698 8.831 15.191 1.00 93.31 111 ALA A CA 1
ATOM 857 C C . ALA A 1 111 ? 1.209 9.513 13.908 1.00 93.31 111 ALA A C 1
ATOM 859 O O . ALA A 1 111 ? 1.808 10.476 13.431 1.00 93.31 111 ALA A O 1
ATOM 860 N N . LEU A 1 112 ? 0.075 9.046 13.392 1.00 95.00 112 LEU A N 1
ATOM 861 C CA . LEU A 1 112 ? -0.564 9.574 12.194 1.00 95.00 112 LEU A CA 1
ATOM 862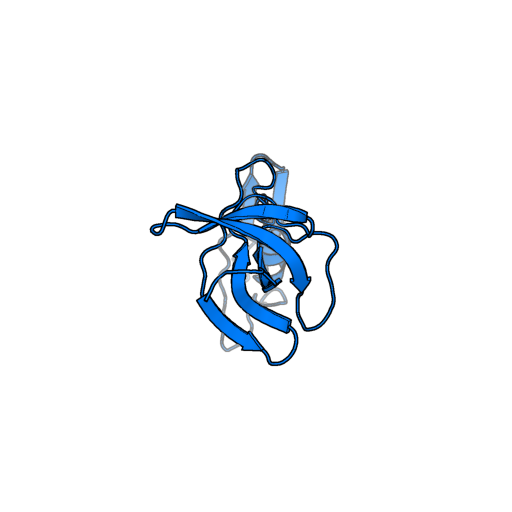 C C . LEU A 1 112 ? -1.842 10.344 12.545 1.00 95.00 112 LEU A C 1
ATOM 864 O O . LEU A 1 112 ? -2.641 9.918 13.383 1.00 95.00 112 LEU A O 1
ATOM 868 N N . SER A 1 113 ? -2.069 11.465 11.858 1.00 96.12 113 SER A N 1
ATOM 869 C CA . SER A 1 113 ? -3.349 12.188 11.895 1.00 96.12 113 SER A CA 1
ATOM 870 C C . SER A 1 113 ? -4.460 11.419 11.173 1.00 96.12 113 SER A C 1
ATOM 872 O O . SER A 1 113 ? -5.631 11.512 11.540 1.00 96.12 113 SER A O 1
ATOM 874 N N . GLU A 1 114 ? -4.089 10.655 10.148 1.00 96.06 114 GLU A N 1
ATOM 875 C CA . GLU A 1 114 ? -4.953 9.792 9.355 1.00 96.06 114 GLU A CA 1
ATOM 876 C C . GLU A 1 114 ? -4.114 8.748 8.608 1.00 96.06 114 GLU A C 1
ATOM 878 O O . GLU A 1 114 ? -2.948 8.994 8.307 1.00 96.06 114 GLU A O 1
ATOM 883 N N . ALA A 1 115 ? -4.708 7.595 8.302 1.00 96.69 115 ALA A N 1
ATOM 884 C CA . ALA A 1 115 ? -4.090 6.559 7.480 1.00 96.69 115 ALA A CA 1
ATOM 885 C C . ALA A 1 115 ? -4.989 6.154 6.310 1.00 96.69 115 ALA A C 1
ATOM 887 O O . ALA A 1 115 ? -6.221 6.146 6.414 1.00 96.69 115 ALA A O 1
ATOM 888 N N . TYR A 1 116 ? -4.346 5.807 5.200 1.00 95.81 116 TYR A N 1
ATOM 889 C CA . TYR A 1 116 ? -4.937 5.692 3.875 1.00 95.81 116 TYR A CA 1
ATOM 890 C C . TYR A 1 116 ? -4.848 4.264 3.320 1.00 95.81 116 TYR A C 1
ATOM 892 O O . TYR A 1 116 ? -4.037 3.464 3.788 1.00 95.81 116 TYR A O 1
ATOM 900 N N . PRO A 1 117 ? -5.629 3.921 2.275 1.00 96.00 117 PRO A N 1
ATOM 901 C CA . PRO A 1 117 ? -5.558 2.612 1.645 1.00 96.00 117 PRO A CA 1
ATOM 902 C C . PRO A 1 117 ? -4.137 2.269 1.195 1.00 96.00 117 PRO A C 1
ATOM 904 O O . PRO A 1 117 ? -3.528 3.031 0.439 1.00 96.00 117 PRO A O 1
ATOM 907 N N . GLY A 1 118 ? -3.634 1.118 1.640 1.00 92.81 118 GLY A N 1
ATOM 908 C CA . GLY A 1 118 ? -2.267 0.641 1.431 1.00 92.81 118 GLY A CA 1
ATOM 909 C C . GLY A 1 118 ? -1.359 0.743 2.661 1.00 92.81 118 GLY A C 1
ATOM 910 O O . GLY A 1 118 ? -0.373 0.005 2.723 1.00 92.81 118 GLY A O 1
ATOM 911 N N . ASP A 1 119 ? -1.703 1.580 3.641 1.00 95.19 119 ASP A N 1
ATOM 912 C CA . ASP A 1 119 ? -0.905 1.765 4.854 1.00 95.19 119 ASP A CA 1
ATOM 913 C C . ASP A 1 119 ? -1.103 0.580 5.810 1.00 95.19 119 ASP A C 1
ATOM 915 O O . ASP A 1 119 ? -2.227 0.104 6.006 1.00 95.19 119 ASP A O 1
ATOM 919 N N . ASN A 1 120 ? -0.007 0.097 6.404 1.00 96.06 120 ASN A N 1
ATOM 920 C CA . ASN A 1 120 ? -0.045 -0.928 7.451 1.00 96.06 120 ASN A CA 1
ATOM 921 C C . ASN A 1 120 ? 0.105 -0.218 8.792 1.00 96.06 120 ASN A C 1
ATOM 923 O O . ASN A 1 120 ? 1.164 0.335 9.081 1.00 96.06 120 ASN A O 1
ATOM 927 N N . VAL A 1 121 ? -0.960 -0.215 9.587 1.00 97.12 121 VAL A N 1
ATOM 928 C CA . VAL A 1 121 ? -1.054 0.608 10.793 1.00 97.12 121 VAL A CA 1
ATOM 929 C C . VAL A 1 121 ? -1.424 -0.224 12.007 1.00 97.12 121 VAL A C 1
ATOM 931 O O . VAL A 1 121 ? -2.190 -1.184 11.911 1.00 97.12 121 VAL A O 1
ATOM 934 N N . GLY A 1 122 ? -0.891 0.174 13.157 1.00 97.12 122 GLY A N 1
ATOM 935 C CA . GLY A 1 122 ? -1.424 -0.184 14.464 1.00 97.12 122 GLY A CA 1
ATOM 936 C C . GLY A 1 122 ? -2.353 0.922 14.947 1.00 97.12 122 GLY A C 1
ATOM 937 O O . GLY A 1 122 ? -2.093 2.099 14.708 1.00 97.12 122 GLY A O 1
ATOM 938 N N . PHE A 1 123 ? -3.450 0.579 15.611 1.00 96.50 123 PHE A N 1
ATOM 939 C CA . PHE A 1 123 ? -4.355 1.592 16.150 1.00 96.50 123 PHE A CA 1
ATOM 940 C C . PHE A 1 123 ? -4.856 1.209 17.535 1.00 96.50 123 PHE A C 1
ATOM 942 O O . PHE A 1 123 ? -5.226 0.071 17.790 1.00 96.50 123 PHE A O 1
ATOM 949 N N . HIS A 1 124 ? -4.853 2.158 18.462 1.00 94.12 124 HIS A N 1
ATOM 950 C CA . HIS A 1 124 ? -5.252 1.900 19.840 1.00 94.12 124 HIS A CA 1
ATOM 951 C C . HIS A 1 124 ? -6.768 2.041 19.995 1.00 94.12 124 HIS A C 1
ATOM 953 O O . HIS A 1 124 ? -7.349 3.068 19.635 1.00 94.12 124 HIS A O 1
ATOM 959 N N . VAL A 1 125 ? -7.402 1.035 20.599 1.00 93.69 125 VAL A N 1
ATOM 960 C CA . VAL A 1 125 ? -8.814 1.057 20.999 1.00 93.69 125 VAL A CA 1
ATOM 961 C C . VAL A 1 125 ? -8.974 0.780 22.495 1.00 93.69 125 VAL A C 1
ATOM 963 O O . VAL A 1 125 ? -8.242 -0.020 23.076 1.00 93.69 125 VAL A O 1
ATOM 966 N N . LYS A 1 126 ? -9.952 1.432 23.134 1.00 84.50 126 LYS A N 1
ATOM 967 C CA . LYS A 1 126 ? -10.271 1.212 24.555 1.00 84.50 126 LYS A CA 1
ATOM 968 C C . LYS A 1 126 ? -11.418 0.219 24.719 1.00 84.50 126 LYS A C 1
ATOM 970 O O . LYS A 1 126 ? -12.268 0.101 23.852 1.00 84.50 126 LYS A O 1
ATOM 975 N N . ASN A 1 127 ? -11.476 -0.437 25.878 1.00 75.69 127 ASN A N 1
ATOM 976 C CA . ASN A 1 127 ? -12.601 -1.286 26.295 1.00 75.69 127 ASN A CA 1
ATOM 977 C C . ASN A 1 127 ? -12.882 -2.495 25.376 1.00 75.69 127 ASN A C 1
ATOM 979 O O . ASN A 1 127 ? -14.004 -2.993 25.337 1.00 75.69 127 ASN A O 1
ATOM 983 N N . VAL A 1 128 ? -11.860 -2.977 24.664 1.00 74.88 128 VAL A N 1
ATOM 984 C CA . VAL A 1 128 ? -11.898 -4.200 23.849 1.00 74.88 128 VAL A CA 1
ATOM 985 C C . VAL A 1 128 ? -10.817 -5.146 24.368 1.00 74.88 128 VAL A C 1
ATOM 987 O O . VAL A 1 128 ? -9.653 -4.747 24.423 1.00 74.88 128 VAL A O 1
ATOM 990 N N . SER A 1 129 ? -11.181 -6.361 24.791 1.00 65.19 129 SER A N 1
ATOM 991 C CA . SER A 1 129 ? -10.285 -7.298 25.495 1.00 65.19 129 SER A CA 1
ATOM 992 C C . SER A 1 129 ? -10.277 -8.698 24.920 1.00 65.19 129 SER A C 1
ATOM 994 O O . SER A 1 129 ? -11.389 -9.167 24.595 1.00 65.19 129 SER A O 1
#